Protein AF-A1SG56-F1 (afdb_monomer_lite)

Structure (mmCIF, N/CA/C/O backbone):
data_AF-A1SG56-F1
#
_entry.id   AF-A1SG56-F1
#
loop_
_atom_site.group_PDB
_atom_site.id
_atom_site.type_symbol
_atom_site.label_atom_id
_atom_site.label_alt_id
_atom_site.label_comp_id
_atom_site.label_asym_id
_atom_site.label_entity_id
_atom_site.label_seq_id
_atom_site.pdbx_PDB_ins_code
_atom_site.Cartn_x
_atom_site.Cartn_y
_atom_site.Cartn_z
_atom_site.occupancy
_atom_site.B_iso_or_equiv
_atom_site.auth_seq_id
_atom_site.auth_comp_id
_atom_site.auth_asym_id
_atom_site.auth_atom_id
_atom_site.pdbx_PDB_model_num
ATOM 1 N N . MET A 1 1 ? 58.083 -22.371 -39.983 1.00 47.72 1 MET A N 1
ATOM 2 C CA . MET A 1 1 ? 57.438 -21.982 -38.708 1.00 47.72 1 MET A CA 1
ATOM 3 C C . MET A 1 1 ? 56.747 -20.624 -38.869 1.00 47.72 1 MET A C 1
ATOM 5 O O . MET A 1 1 ? 57.320 -19.605 -38.528 1.00 47.72 1 MET A O 1
ATOM 9 N N . LYS A 1 2 ? 55.559 -20.580 -39.485 1.00 48.84 2 LYS A N 1
ATOM 10 C CA . LYS A 1 2 ? 54.758 -19.351 -39.673 1.00 48.84 2 LYS A CA 1
ATOM 11 C C . LYS A 1 2 ? 53.272 -19.729 -39.687 1.00 48.84 2 LYS A C 1
ATOM 13 O O . LYS A 1 2 ? 52.636 -19.709 -40.729 1.00 48.84 2 LYS A O 1
ATOM 18 N N . ARG A 1 3 ? 52.756 -20.219 -38.557 1.00 49.25 3 ARG A N 1
ATOM 19 C CA . ARG A 1 3 ? 51.323 -20.542 -38.376 1.00 49.25 3 ARG A CA 1
ATOM 20 C C . ARG A 1 3 ? 50.782 -20.172 -36.987 1.00 49.25 3 ARG A C 1
ATOM 22 O O . ARG A 1 3 ? 49.673 -20.553 -36.656 1.00 49.25 3 ARG A O 1
ATOM 29 N N . ALA A 1 4 ? 51.547 -19.424 -36.187 1.00 48.75 4 ALA A N 1
ATOM 30 C CA . ALA A 1 4 ? 51.150 -19.047 -34.827 1.00 48.75 4 ALA A CA 1
ATOM 31 C C . ALA A 1 4 ? 50.653 -17.593 -34.701 1.00 48.75 4 ALA A C 1
ATOM 33 O O . ALA A 1 4 ? 50.044 -17.246 -33.700 1.00 48.75 4 ALA A O 1
ATOM 34 N N . ALA A 1 5 ? 50.882 -16.738 -35.706 1.00 49.75 5 ALA A N 1
ATOM 35 C CA . ALA A 1 5 ? 50.644 -15.297 -35.567 1.00 49.75 5 ALA A CA 1
ATOM 36 C C . ALA A 1 5 ? 49.227 -14.829 -35.955 1.00 49.75 5 ALA A C 1
ATOM 38 O O . ALA A 1 5 ? 48.868 -13.696 -35.661 1.00 49.75 5 ALA A O 1
ATOM 39 N N . VAL A 1 6 ? 48.416 -15.667 -36.612 1.00 47.19 6 VAL A N 1
ATOM 40 C CA . VAL A 1 6 ? 47.097 -15.241 -37.131 1.00 47.19 6 VAL A CA 1
ATOM 41 C C . VAL A 1 6 ? 45.962 -15.490 -36.129 1.00 47.19 6 VAL A C 1
ATOM 43 O O . VAL A 1 6 ? 44.932 -14.830 -36.196 1.00 47.19 6 VAL A O 1
ATOM 46 N N . LEU A 1 7 ? 46.154 -16.373 -35.142 1.00 46.47 7 LEU A N 1
ATOM 47 C CA . LEU A 1 7 ? 45.095 -16.709 -34.181 1.00 46.47 7 LEU A CA 1
ATOM 48 C C . LEU A 1 7 ? 44.885 -15.664 -33.071 1.00 46.47 7 LEU A C 1
ATOM 50 O O . LEU A 1 7 ? 43.884 -15.731 -32.367 1.00 46.47 7 LEU A O 1
ATOM 54 N N . LEU A 1 8 ? 45.793 -14.695 -32.915 1.00 47.28 8 LEU A N 1
ATOM 55 C CA . LEU A 1 8 ? 45.749 -13.735 -31.804 1.00 47.28 8 LEU A CA 1
ATOM 56 C C . LEU A 1 8 ? 44.923 -12.470 -32.101 1.00 47.28 8 LEU A C 1
ATOM 58 O O . LEU A 1 8 ? 44.596 -11.730 -31.181 1.00 47.28 8 LEU A O 1
ATOM 62 N N . ILE A 1 9 ? 44.556 -12.228 -33.364 1.00 47.94 9 ILE A N 1
ATOM 63 C CA . ILE A 1 9 ? 43.843 -11.003 -33.775 1.00 47.94 9 ILE A CA 1
ATOM 64 C C . ILE A 1 9 ? 42.313 -11.165 -33.694 1.00 47.94 9 ILE A C 1
ATOM 66 O O . ILE A 1 9 ? 41.598 -10.183 -33.524 1.00 47.94 9 ILE A O 1
ATOM 70 N N . LEU A 1 10 ? 41.793 -12.395 -33.717 1.00 46.44 10 LEU A N 1
ATOM 71 C CA . LEU A 1 10 ? 40.350 -12.656 -33.606 1.00 46.44 10 LEU A CA 1
ATOM 72 C C . LEU A 1 10 ? 39.816 -12.642 -32.163 1.00 46.44 10 LEU A C 1
ATOM 74 O O . LEU A 1 10 ? 38.606 -12.568 -31.974 1.00 46.44 10 LEU A O 1
ATOM 78 N N . LEU A 1 11 ? 40.688 -12.663 -31.148 1.00 47.59 11 LEU A N 1
ATOM 79 C CA . LEU A 1 11 ? 40.264 -12.680 -29.742 1.00 47.59 11 LEU A CA 1
ATOM 80 C C . LEU A 1 11 ? 39.986 -11.277 -29.165 1.00 47.59 11 LEU A C 1
ATOM 82 O O . LEU A 1 11 ? 39.359 -11.163 -28.119 1.00 47.59 11 LEU A O 1
ATOM 86 N N . PHE A 1 12 ? 40.412 -10.204 -29.841 1.00 46.31 12 PHE A N 1
ATOM 87 C CA . PHE A 1 12 ? 40.263 -8.831 -29.333 1.00 46.31 12 PHE A CA 1
ATOM 88 C C . PHE A 1 12 ? 38.970 -8.118 -29.764 1.00 46.31 12 PHE A C 1
ATOM 90 O O . PHE A 1 12 ? 38.675 -7.041 -29.258 1.00 46.31 12 PHE A O 1
ATOM 97 N N . LEU A 1 13 ? 38.170 -8.712 -30.657 1.00 47.47 13 LEU A N 1
ATOM 98 C CA . LEU A 1 13 ? 36.907 -8.126 -31.140 1.00 47.47 13 LEU A CA 1
ATOM 99 C C . LEU A 1 13 ? 35.656 -8.614 -30.386 1.00 47.47 13 LEU A C 1
ATOM 101 O O . LEU A 1 13 ? 34.547 -8.225 -30.731 1.00 47.47 13 LEU A O 1
ATOM 105 N N . LEU A 1 14 ? 35.820 -9.431 -29.341 1.00 49.53 14 LEU A N 1
ATOM 106 C CA . LEU A 1 14 ? 34.716 -10.012 -28.563 1.00 49.53 14 LEU A CA 1
ATOM 107 C C . LEU A 1 14 ? 34.410 -9.282 -27.240 1.00 49.53 14 LEU A C 1
ATOM 109 O O . LEU A 1 14 ? 33.584 -9.759 -26.473 1.00 49.53 14 LEU A O 1
ATOM 113 N N . VAL A 1 15 ? 35.028 -8.124 -26.970 1.00 51.78 15 VAL A N 1
ATOM 114 C CA . VAL A 1 15 ? 34.868 -7.389 -25.689 1.00 51.78 15 VAL A CA 1
ATOM 115 C C . VAL A 1 15 ? 34.128 -6.046 -25.850 1.00 51.78 15 VAL A C 1
ATOM 117 O O . VAL A 1 15 ? 34.172 -5.195 -24.974 1.00 51.78 15 VAL A O 1
ATOM 120 N N . ALA A 1 16 ? 33.412 -5.834 -26.957 1.00 53.22 16 ALA A N 1
ATOM 121 C CA . ALA A 1 16 ? 32.591 -4.630 -27.172 1.00 53.22 16 ALA A CA 1
ATOM 122 C C . ALA A 1 16 ? 31.091 -4.951 -27.289 1.00 53.22 16 ALA A C 1
ATOM 124 O O . ALA A 1 16 ? 30.360 -4.303 -28.032 1.00 53.22 16 ALA A O 1
ATOM 125 N N . GLY A 1 17 ? 30.636 -5.989 -26.589 1.00 46.69 17 GLY A N 1
ATOM 126 C CA . GLY A 1 17 ? 29.247 -6.429 -26.602 1.00 46.69 17 GLY A CA 1
ATOM 127 C C . GLY A 1 17 ? 28.806 -6.788 -25.199 1.00 46.69 17 GLY A C 1
ATOM 128 O O .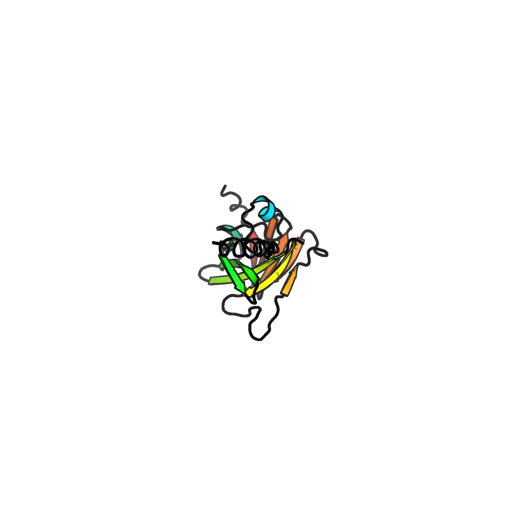 GLY A 1 17 ? 28.982 -7.928 -24.791 1.00 46.69 17 GLY A O 1
ATOM 129 N N . CYS A 1 18 ? 28.320 -5.773 -24.490 1.00 45.97 18 CYS A N 1
ATOM 130 C CA . CYS A 1 18 ? 27.376 -5.768 -23.369 1.00 45.97 18 CYS A CA 1
ATOM 131 C C . CYS A 1 18 ? 27.715 -4.533 -22.524 1.00 45.97 18 CYS A C 1
ATOM 133 O O . CYS A 1 18 ? 28.187 -4.643 -21.395 1.00 45.97 18 CYS A O 1
ATOM 135 N 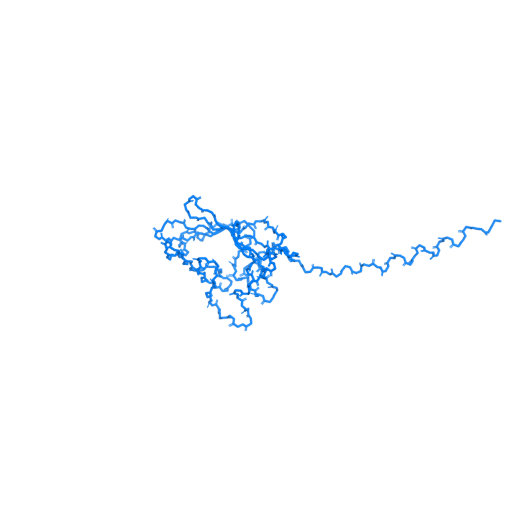N . SER A 1 19 ? 27.472 -3.333 -23.065 1.00 35.66 19 SER A N 1
ATOM 136 C CA . SER A 1 19 ? 26.918 -2.313 -22.178 1.00 35.66 19 SER A CA 1
ATOM 137 C C . SER A 1 19 ? 25.575 -2.893 -21.783 1.00 35.66 19 SER A C 1
ATOM 139 O O . SER A 1 19 ? 24.633 -2.838 -22.566 1.00 35.66 19 SER A O 1
ATOM 141 N N . SER A 1 20 ? 25.537 -3.598 -20.656 1.00 42.03 20 SER A N 1
ATOM 142 C CA . SER A 1 20 ? 24.279 -3.886 -20.003 1.00 42.03 20 SER A CA 1
ATOM 143 C C . SER A 1 20 ? 23.636 -2.526 -19.817 1.00 42.03 20 SER A C 1
ATOM 145 O O . SER A 1 20 ? 24.156 -1.701 -19.062 1.00 42.03 20 SER A O 1
ATOM 147 N N . ASP A 1 21 ? 22.572 -2.266 -20.572 1.00 37.81 21 ASP A N 1
ATOM 148 C CA . ASP A 1 21 ? 21.586 -1.283 -20.170 1.00 37.81 21 ASP A CA 1
ATOM 149 C C . ASP A 1 21 ? 21.377 -1.521 -18.681 1.00 37.81 21 ASP A C 1
ATOM 151 O O . ASP A 1 21 ? 21.107 -2.656 -18.265 1.00 37.81 21 ASP A O 1
ATOM 155 N N . ALA A 1 22 ? 21.656 -0.495 -17.877 1.00 39.75 22 ALA A N 1
ATOM 156 C CA . ALA A 1 22 ? 21.333 -0.517 -16.470 1.00 39.75 22 ALA A CA 1
ATOM 157 C C . ALA A 1 22 ? 19.836 -0.798 -16.424 1.00 39.75 22 ALA A C 1
ATOM 159 O O . ALA A 1 22 ? 19.020 0.081 -16.685 1.00 39.75 22 ALA A O 1
ATOM 160 N N . THR A 1 23 ? 19.488 -2.067 -16.226 1.00 39.78 23 THR A N 1
ATOM 161 C CA . THR A 1 23 ? 18.128 -2.471 -15.943 1.00 39.78 23 THR A CA 1
ATOM 162 C C . THR A 1 23 ? 17.807 -1.675 -14.700 1.00 39.78 23 THR A C 1
ATOM 164 O O . THR A 1 23 ? 18.470 -1.871 -13.678 1.00 39.78 23 THR A O 1
ATOM 167 N N . SER A 1 24 ? 16.911 -0.693 -14.841 1.00 43.06 24 SER A N 1
ATOM 168 C CA . SER A 1 24 ? 16.390 0.069 -13.718 1.00 43.06 24 SER A CA 1
ATOM 169 C C . SER A 1 24 ? 16.137 -0.919 -12.594 1.00 43.06 24 SER A C 1
ATOM 171 O O . SER A 1 24 ? 15.542 -1.980 -12.807 1.00 43.06 24 SER A O 1
ATOM 173 N N . SER A 1 25 ? 16.734 -0.626 -11.445 1.00 44.03 25 SER A N 1
ATOM 174 C CA . SER A 1 25 ? 16.651 -1.446 -10.249 1.00 44.03 25 SER A CA 1
ATOM 175 C C . SER A 1 25 ? 15.195 -1.464 -9.787 1.00 44.03 25 SER A C 1
ATOM 177 O O . SER A 1 25 ? 14.821 -0.718 -8.896 1.00 44.03 25 SER A O 1
ATOM 179 N N . ASN A 1 26 ? 14.375 -2.326 -10.385 1.00 47.94 26 ASN A N 1
ATOM 180 C CA . ASN A 1 26 ? 12.989 -2.579 -9.984 1.00 47.94 26 ASN A CA 1
ATOM 181 C C . ASN A 1 26 ? 12.926 -3.483 -8.731 1.00 47.94 26 ASN A C 1
ATOM 183 O O . ASN A 1 26 ? 11.902 -4.095 -8.448 1.00 47.94 26 ASN A O 1
ATOM 187 N N . GLY A 1 27 ? 14.051 -3.643 -8.023 1.00 47.75 27 GLY A N 1
ATOM 188 C CA . GLY A 1 27 ? 14.103 -4.271 -6.706 1.00 47.75 27 GLY A CA 1
ATOM 189 C C . GLY A 1 27 ? 13.624 -3.301 -5.622 1.00 47.75 27 GLY A C 1
ATOM 190 O O . GLY A 1 27 ? 13.513 -2.103 -5.884 1.00 47.75 27 GLY A O 1
ATOM 191 N N . PRO A 1 28 ? 13.360 -3.784 -4.397 1.00 49.25 28 PRO A N 1
ATOM 192 C CA . PRO A 1 28 ? 12.957 -2.900 -3.321 1.00 49.25 28 PRO A CA 1
ATOM 193 C C . PRO A 1 28 ? 14.114 -1.942 -3.028 1.00 49.25 28 PRO A C 1
ATOM 195 O O . PRO A 1 28 ? 15.256 -2.362 -2.829 1.00 49.25 28 PRO A O 1
ATOM 198 N N . THR A 1 29 ? 13.826 -0.645 -3.026 1.00 52.84 29 THR A N 1
ATOM 199 C CA . THR A 1 29 ? 14.785 0.374 -2.608 1.00 52.84 29 THR A CA 1
ATOM 200 C C . THR A 1 29 ? 15.194 0.103 -1.161 1.00 52.84 29 THR A C 1
ATOM 202 O O . THR A 1 29 ? 14.398 0.244 -0.237 1.00 52.84 29 THR A O 1
ATOM 205 N N . SER A 1 30 ? 16.456 -0.275 -0.957 1.00 47.94 30 SER A N 1
ATOM 206 C CA . SER A 1 30 ? 17.064 -0.421 0.370 1.00 47.94 30 SER A CA 1
ATOM 207 C C . SER A 1 30 ? 17.629 0.900 0.914 1.00 47.94 30 SER A C 1
ATOM 209 O O . SER A 1 30 ? 18.244 0.923 1.978 1.00 47.94 30 SER A O 1
ATOM 211 N N . ASP A 1 31 ? 17.490 2.003 0.170 1.00 56.06 31 ASP A N 1
ATOM 212 C CA . ASP A 1 31 ? 17.886 3.336 0.622 1.00 56.06 31 ASP A CA 1
ATOM 213 C C . ASP A 1 31 ? 16.762 3.949 1.465 1.00 56.06 31 ASP A C 1
ATOM 215 O O . ASP A 1 31 ? 15.723 4.365 0.950 1.00 56.06 31 ASP A O 1
ATOM 219 N N . ALA A 1 32 ? 16.991 4.037 2.775 1.00 55.19 32 ALA A N 1
ATOM 220 C CA . ALA A 1 32 ? 16.053 4.618 3.732 1.00 55.19 32 ALA A CA 1
ATOM 221 C C . ALA A 1 32 ? 15.664 6.076 3.407 1.00 55.19 32 ALA A C 1
ATOM 223 O O . ALA A 1 32 ? 14.590 6.526 3.805 1.00 55.19 32 ALA A O 1
ATOM 224 N N . THR A 1 33 ? 16.510 6.825 2.692 1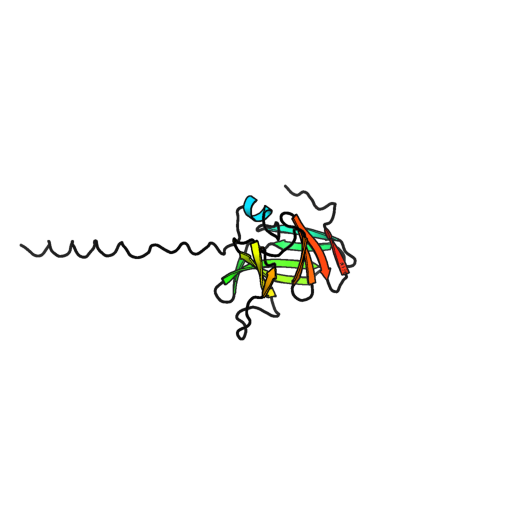.00 54.72 33 THR A N 1
ATOM 225 C CA . THR A 1 33 ? 16.189 8.190 2.243 1.00 54.72 33 THR A CA 1
ATOM 226 C C . THR A 1 33 ? 15.148 8.156 1.133 1.00 54.72 33 THR A C 1
ATOM 228 O O . THR A 1 33 ? 14.131 8.835 1.221 1.00 54.72 33 THR A O 1
ATOM 231 N N . GLN A 1 34 ? 15.350 7.300 0.133 1.00 61.69 34 GLN A N 1
ATOM 232 C CA . GLN A 1 34 ? 14.415 7.137 -0.978 1.00 61.69 34 GLN A CA 1
ATOM 233 C C . GLN A 1 34 ? 13.103 6.475 -0.519 1.00 61.69 34 GLN A C 1
ATOM 235 O O . GLN A 1 34 ? 12.031 6.870 -0.971 1.00 61.69 34 GLN A O 1
ATOM 240 N N . ALA A 1 35 ? 13.155 5.561 0.457 1.00 64.38 35 ALA A N 1
ATOM 241 C CA . ALA A 1 35 ? 11.957 5.031 1.103 1.00 64.38 35 ALA A CA 1
ATOM 242 C C . ALA A 1 35 ? 11.144 6.145 1.775 1.00 64.38 35 ALA A C 1
ATOM 244 O O . ALA A 1 35 ? 9.932 6.182 1.609 1.00 64.38 35 ALA A O 1
ATOM 245 N N . ARG A 1 36 ? 11.778 7.095 2.475 1.00 67.00 36 ARG A N 1
ATOM 246 C CA . ARG A 1 36 ? 11.087 8.213 3.146 1.00 67.00 36 ARG A CA 1
ATOM 247 C C . ARG A 1 36 ? 10.493 9.256 2.208 1.00 67.00 36 ARG A C 1
ATOM 249 O O . ARG A 1 36 ? 9.574 9.944 2.630 1.00 67.00 36 ARG A O 1
ATOM 256 N N . ASP A 1 37 ? 10.969 9.352 0.973 1.00 76.31 37 ASP A N 1
ATOM 257 C CA . ASP A 1 37 ? 10.401 10.253 -0.037 1.00 76.31 37 ASP A CA 1
ATOM 258 C C . ASP A 1 37 ? 9.300 9.586 -0.888 1.00 76.31 37 ASP A C 1
ATOM 260 O O . ASP A 1 37 ? 8.621 10.267 -1.668 1.00 76.31 37 ASP A O 1
ATOM 264 N N . SER A 1 38 ? 9.088 8.276 -0.702 1.00 85.50 38 SER A N 1
ATOM 265 C CA . SER A 1 38 ? 8.055 7.489 -1.382 1.00 85.50 38 SER A CA 1
ATOM 266 C C . SER A 1 38 ? 6.642 7.768 -0.856 1.00 85.50 38 SER A C 1
ATOM 268 O O . SER A 1 38 ? 6.434 8.316 0.238 1.00 85.50 38 SER A O 1
ATOM 270 N N . TRP A 1 39 ? 5.630 7.363 -1.621 1.00 90.31 39 TRP A N 1
ATOM 271 C CA . TRP A 1 39 ? 4.231 7.452 -1.195 1.00 90.31 39 TRP A CA 1
ATOM 272 C C . TRP A 1 39 ? 3.871 6.500 -0.068 1.00 90.31 39 TRP A C 1
ATOM 274 O O . TRP A 1 39 ? 2.994 6.823 0.735 1.00 90.31 39 TRP A O 1
ATOM 284 N N . LEU A 1 40 ? 4.531 5.345 -0.000 1.00 89.31 40 LEU A N 1
ATOM 285 C CA . LEU A 1 40 ? 4.351 4.397 1.095 1.00 89.31 40 LEU A CA 1
ATOM 286 C C . LEU A 1 40 ? 5.143 4.808 2.337 1.00 89.31 40 LEU A C 1
ATOM 288 O O . LEU A 1 40 ? 4.734 4.474 3.447 1.00 89.31 40 LEU A O 1
ATOM 292 N N . ALA A 1 41 ? 6.222 5.576 2.164 1.00 90.94 41 ALA A N 1
ATOM 293 C CA . ALA A 1 41 ? 7.152 5.962 3.221 1.00 90.94 41 ALA A CA 1
ATOM 294 C C . ALA A 1 41 ? 7.604 4.758 4.071 1.00 90.94 41 ALA A C 1
ATOM 296 O O . ALA A 1 41 ? 7.693 4.849 5.298 1.00 90.94 41 ALA A O 1
ATOM 297 N N . MET A 1 42 ? 7.793 3.610 3.417 1.00 88.44 42 MET A N 1
ATOM 298 C CA . MET A 1 42 ? 8.145 2.328 4.022 1.00 88.44 42 MET A CA 1
ATOM 299 C C . MET A 1 42 ? 9.220 1.650 3.177 1.00 88.44 42 MET A C 1
ATOM 301 O O . MET A 1 42 ? 9.148 1.684 1.948 1.00 88.44 42 MET A O 1
ATOM 305 N N . GLY A 1 43 ? 10.194 1.042 3.838 1.00 85.50 43 GLY A N 1
ATOM 306 C CA . GLY A 1 43 ? 11.167 0.131 3.254 1.00 85.50 43 GLY A CA 1
ATOM 307 C C . GLY A 1 43 ? 10.955 -1.309 3.727 1.00 85.50 43 GLY A C 1
ATOM 308 O O . GLY A 1 43 ? 10.054 -1.579 4.522 1.00 85.50 43 GLY A O 1
ATOM 309 N N . PRO A 1 44 ? 11.782 -2.246 3.242 1.00 82.75 44 PRO A N 1
ATOM 310 C CA . PRO A 1 44 ? 11.779 -3.632 3.697 1.00 82.75 44 PRO A CA 1
ATOM 311 C C . PRO A 1 44 ? 11.779 -3.781 5.223 1.00 82.75 44 PRO A C 1
ATOM 313 O O . PRO A 1 44 ? 12.510 -3.077 5.911 1.00 82.75 44 PRO A O 1
ATOM 316 N N . GLU A 1 45 ? 10.965 -4.713 5.726 1.00 83.44 45 GLU A N 1
ATOM 317 C CA . GLU A 1 45 ? 10.766 -5.024 7.152 1.00 83.44 45 GLU A CA 1
ATOM 318 C C . GLU A 1 45 ? 10.024 -3.958 7.979 1.00 83.44 45 GLU A C 1
ATOM 320 O O . GLU A 1 45 ? 9.687 -4.224 9.136 1.00 83.44 45 GLU A O 1
ATOM 325 N N . ASP A 1 46 ? 9.675 -2.801 7.402 1.00 89.56 46 ASP A N 1
ATOM 326 C CA . ASP A 1 46 ? 8.870 -1.802 8.103 1.00 89.56 46 ASP A CA 1
ATOM 327 C C . ASP A 1 46 ? 7.475 -2.343 8.435 1.00 89.56 46 ASP A C 1
ATOM 329 O O . ASP A 1 46 ? 6.775 -2.935 7.602 1.00 89.56 46 ASP A O 1
ATOM 333 N N . VAL A 1 47 ? 7.035 -2.056 9.661 1.00 93.19 47 VAL A N 1
ATOM 334 C CA . VAL A 1 47 ? 5.687 -2.351 10.147 1.00 93.19 47 VAL A CA 1
ATOM 335 C C . VAL A 1 47 ? 5.029 -1.062 10.617 1.00 93.19 47 VAL A C 1
ATOM 337 O O . VAL A 1 47 ? 5.632 -0.259 11.326 1.00 93.19 47 VAL A O 1
ATOM 340 N N . ARG A 1 48 ? 3.766 -0.867 10.244 1.00 94.38 48 ARG A N 1
ATOM 341 C CA . ARG A 1 48 ? 2.929 0.236 10.720 1.00 94.38 48 ARG A CA 1
ATOM 342 C C . ARG A 1 48 ? 1.635 -0.293 11.303 1.00 94.38 48 ARG A C 1
ATOM 344 O O . ARG A 1 48 ? 0.938 -1.060 10.644 1.00 94.38 48 ARG A O 1
ATOM 351 N N . ALA A 1 49 ? 1.314 0.155 12.508 1.00 96.31 49 ALA A N 1
ATOM 352 C CA . ALA A 1 49 ? 0.070 -0.173 13.182 1.00 96.31 49 ALA A CA 1
ATOM 353 C C . ALA A 1 49 ? -0.981 0.921 12.970 1.00 96.31 49 ALA A C 1
ATOM 355 O O . ALA A 1 49 ? -0.677 2.119 12.984 1.00 96.31 49 ALA A O 1
ATOM 356 N N . PHE A 1 50 ? -2.222 0.488 12.780 1.00 96.94 50 PHE A N 1
ATOM 357 C CA . PHE A 1 50 ? -3.398 1.338 12.712 1.00 96.94 50 PHE A CA 1
ATOM 358 C C . PHE A 1 50 ? -4.467 0.785 13.649 1.00 96.94 50 PHE A C 1
ATOM 360 O O . PHE A 1 50 ? -4.746 -0.412 13.629 1.00 96.94 50 PHE A O 1
ATOM 367 N N . ASP A 1 51 ? -5.118 1.658 14.404 1.00 97.06 51 ASP A N 1
ATOM 368 C CA . ASP A 1 51 ? -6.216 1.293 15.289 1.00 97.06 51 ASP A CA 1
ATOM 369 C C . ASP A 1 51 ? -7.564 1.562 14.631 1.00 97.06 51 ASP A C 1
ATOM 371 O O . ASP A 1 51 ? -7.783 2.600 13.998 1.00 97.06 51 ASP A O 1
ATOM 375 N N . GLY A 1 52 ? -8.492 0.627 14.815 1.00 96.44 52 GLY A N 1
ATOM 376 C CA . GLY A 1 52 ? -9.847 0.728 14.297 1.00 96.44 52 GLY A CA 1
ATOM 377 C C . GLY A 1 52 ? -10.839 -0.181 15.028 1.00 96.44 52 GLY A C 1
ATOM 378 O O . GLY A 1 52 ? -10.495 -0.868 15.992 1.00 96.44 52 GLY A O 1
ATOM 379 N N . PRO A 1 53 ? -12.107 -0.203 14.584 1.00 96.25 53 PRO A N 1
ATOM 380 C CA . PRO A 1 53 ? -13.183 -0.946 15.247 1.00 96.25 53 PRO A CA 1
ATOM 381 C C . PRO A 1 53 ? -12.976 -2.470 15.281 1.00 96.25 53 PRO A C 1
ATOM 383 O O . PRO A 1 53 ? -13.516 -3.128 16.168 1.00 96.25 53 PRO A O 1
ATOM 386 N N . GLY A 1 54 ? -12.198 -3.033 14.350 1.00 93.12 54 GLY A N 1
ATOM 387 C CA . GLY A 1 54 ? -11.835 -4.455 14.329 1.00 93.12 54 GLY A CA 1
ATOM 388 C C . GLY A 1 54 ? -10.569 -4.810 15.121 1.00 93.12 54 GLY A C 1
ATOM 389 O O . GLY A 1 54 ? -10.120 -5.949 15.040 1.00 93.12 54 GLY A O 1
ATOM 390 N N . GLY A 1 55 ? -9.988 -3.861 15.863 1.00 95.00 55 GLY A N 1
ATOM 391 C CA . GLY A 1 55 ? -8.700 -4.012 16.545 1.00 95.00 55 GLY A CA 1
ATOM 392 C C . GLY A 1 55 ? -7.538 -3.418 15.749 1.00 95.00 55 GLY A C 1
ATOM 393 O O . GLY A 1 55 ? -7.743 -2.550 14.903 1.00 95.00 55 GLY A O 1
ATOM 394 N N . GLU A 1 56 ? -6.323 -3.881 16.035 1.00 96.06 56 GLU A N 1
ATOM 395 C CA . GLU A 1 56 ? -5.107 -3.438 15.348 1.00 96.06 56 GLU A CA 1
ATOM 396 C C . GLU A 1 56 ? -5.043 -4.014 13.923 1.00 96.06 56 GLU A C 1
ATOM 398 O O . GLU A 1 56 ? -5.149 -5.227 13.709 1.00 96.06 56 GLU A O 1
ATOM 403 N N . LEU A 1 57 ? -4.839 -3.132 12.947 1.00 97.44 57 LEU A N 1
ATOM 404 C CA . LEU A 1 57 ? -4.464 -3.454 11.576 1.00 97.44 57 LEU A CA 1
ATOM 405 C C . LEU A 1 57 ? -2.968 -3.182 11.411 1.00 97.44 57 LEU A C 1
ATOM 407 O O . LEU A 1 57 ? -2.526 -2.038 11.510 1.00 97.44 57 LEU A O 1
ATOM 411 N N . LEU A 1 58 ? -2.194 -4.216 11.099 1.00 97.12 58 LEU A N 1
ATOM 412 C CA . LEU A 1 58 ? -0.778 -4.073 10.772 1.00 97.12 58 LEU A CA 1
ATOM 413 C C . LEU A 1 58 ? -0.578 -4.013 9.263 1.00 97.12 58 LEU A C 1
ATOM 415 O O . LEU A 1 58 ? -1.118 -4.826 8.510 1.00 97.12 58 LEU A O 1
ATOM 419 N N . LEU A 1 59 ? 0.263 -3.080 8.844 1.00 96.44 59 LEU A N 1
ATOM 420 C CA . LEU A 1 59 ? 0.791 -2.968 7.501 1.00 96.44 59 LEU A CA 1
ATOM 421 C C . LEU A 1 59 ? 2.275 -3.310 7.506 1.00 96.44 59 LEU A C 1
ATOM 423 O O . LEU A 1 59 ? 3.048 -2.654 8.192 1.00 96.44 59 LEU A O 1
ATOM 427 N N . ILE A 1 60 ? 2.665 -4.321 6.739 1.00 94.75 60 ILE A N 1
ATOM 428 C CA . ILE A 1 60 ? 4.014 -4.888 6.742 1.00 94.75 60 ILE A CA 1
ATOM 429 C C . ILE A 1 60 ? 4.579 -4.805 5.328 1.00 94.75 60 ILE A C 1
ATOM 431 O O . ILE A 1 60 ? 4.008 -5.388 4.400 1.00 94.75 60 ILE A O 1
ATOM 435 N N . PHE A 1 61 ? 5.704 -4.119 5.157 1.00 92.62 61 PHE A N 1
ATOM 436 C CA . PHE A 1 61 ? 6.443 -4.116 3.899 1.00 92.62 61 PHE A CA 1
ATOM 437 C C . PHE A 1 61 ? 7.401 -5.309 3.890 1.00 92.62 61 PHE A C 1
ATOM 439 O O . PHE A 1 61 ? 8.307 -5.420 4.714 1.00 92.62 61 PHE A O 1
ATOM 446 N N . VAL A 1 62 ? 7.180 -6.245 2.973 1.00 90.19 62 VAL A N 1
ATOM 447 C CA . VAL A 1 62 ? 7.949 -7.492 2.924 1.00 90.19 62 VAL A CA 1
ATOM 448 C C . VAL A 1 62 ? 9.264 -7.253 2.183 1.00 90.19 62 VAL A C 1
ATOM 450 O O . VAL A 1 62 ? 9.255 -6.681 1.093 1.00 90.19 62 VAL A O 1
ATOM 453 N N . ASP A 1 63 ? 10.377 -7.741 2.738 1.00 86.12 63 ASP A N 1
ATOM 454 C CA . ASP A 1 63 ? 11.689 -7.771 2.070 1.00 86.12 63 ASP A CA 1
ATOM 455 C C . ASP A 1 63 ? 11.759 -8.869 0.992 1.00 86.12 63 ASP A C 1
ATOM 457 O O . ASP A 1 63 ? 12.572 -9.790 1.025 1.00 86.12 63 ASP A O 1
ATOM 461 N N . GLU A 1 64 ? 10.812 -8.842 0.058 1.00 84.56 64 GLU A N 1
ATOM 462 C CA . GLU A 1 64 ? 10.759 -9.767 -1.064 1.00 84.56 64 GLU A CA 1
ATOM 463 C C . GLU A 1 64 ? 10.116 -9.081 -2.268 1.00 84.56 64 GLU A C 1
ATOM 465 O O . GLU A 1 64 ? 9.146 -8.325 -2.148 1.00 84.56 64 GLU A O 1
ATOM 470 N N . THR A 1 65 ? 10.644 -9.387 -3.450 1.00 87.38 65 THR A N 1
ATOM 471 C CA . THR A 1 65 ? 10.018 -9.019 -4.719 1.00 87.38 65 THR A CA 1
ATOM 472 C C . THR A 1 65 ? 9.531 -10.246 -5.458 1.00 87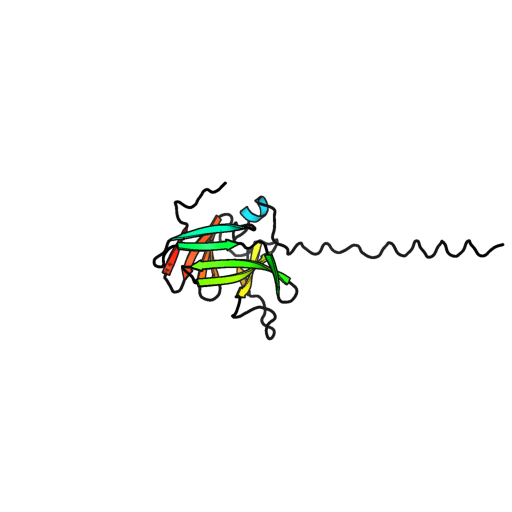.38 65 THR A C 1
ATOM 474 O O . THR A 1 65 ? 10.084 -11.339 -5.354 1.00 87.38 65 THR A O 1
ATOM 477 N N . TYR A 1 66 ? 8.471 -10.044 -6.227 1.00 89.25 66 TYR A N 1
ATOM 478 C CA . TYR A 1 66 ? 7.789 -11.088 -6.967 1.00 89.25 66 TYR A CA 1
ATOM 479 C C . TYR A 1 66 ? 7.797 -10.730 -8.446 1.00 89.25 66 TYR A C 1
ATOM 481 O O . TYR A 1 66 ? 7.343 -9.649 -8.809 1.00 89.25 66 TYR A O 1
ATOM 489 N N . ASP A 1 67 ? 8.272 -11.643 -9.294 1.00 90.75 67 ASP A N 1
ATOM 490 C CA . ASP A 1 67 ? 8.111 -11.519 -10.744 1.00 90.75 67 ASP A CA 1
ATOM 491 C C . ASP A 1 67 ? 6.629 -11.704 -11.107 1.00 90.75 67 ASP A C 1
ATOM 493 O O . ASP A 1 67 ? 6.046 -12.785 -10.942 1.00 90.75 67 ASP A O 1
ATOM 497 N N . ILE A 1 68 ? 6.000 -10.616 -11.545 1.00 88.81 68 ILE A N 1
ATOM 498 C CA . ILE A 1 68 ? 4.612 -10.554 -11.983 1.00 88.81 68 ILE A CA 1
ATOM 499 C C . ILE A 1 68 ? 4.592 -9.885 -13.351 1.00 88.81 68 ILE A C 1
ATOM 501 O O . ILE A 1 68 ? 4.837 -8.688 -13.473 1.00 88.81 68 ILE A O 1
ATOM 505 N N . ASP A 1 69 ? 4.248 -10.670 -14.372 1.00 88.38 69 ASP A N 1
ATOM 506 C CA . ASP A 1 69 ? 4.161 -10.201 -15.760 1.00 88.38 69 ASP A CA 1
ATOM 507 C C . ASP A 1 69 ? 5.486 -9.608 -16.287 1.00 88.38 69 ASP A C 1
ATOM 509 O O . ASP A 1 69 ? 5.490 -8.664 -17.072 1.00 88.38 69 ASP A O 1
ATOM 513 N N . GLY A 1 70 ? 6.627 -10.157 -15.844 1.00 87.38 70 GLY A N 1
ATOM 514 C CA . GLY A 1 70 ? 7.962 -9.699 -16.241 1.00 87.38 70 GLY A CA 1
ATOM 515 C C . GLY A 1 70 ? 8.483 -8.501 -15.443 1.00 87.38 70 GLY A C 1
ATOM 516 O O . GLY A 1 70 ? 9.565 -7.998 -15.749 1.00 87.38 70 GLY A O 1
ATOM 517 N N . THR A 1 71 ? 7.745 -8.056 -14.422 1.00 89.50 71 THR A N 1
ATOM 518 C CA . THR A 1 71 ? 8.132 -6.961 -13.528 1.00 89.50 71 THR A CA 1
ATOM 519 C C . THR A 1 71 ? 8.301 -7.472 -12.103 1.00 89.50 71 THR A C 1
ATOM 521 O O . THR A 1 71 ? 7.431 -8.160 -11.573 1.00 89.50 71 THR A O 1
ATOM 524 N N . TYR A 1 72 ? 9.396 -7.087 -11.449 1.00 90.44 72 TYR A N 1
ATOM 525 C CA . TYR A 1 72 ? 9.593 -7.332 -10.023 1.00 90.44 72 TYR A CA 1
ATOM 526 C C . TYR A 1 72 ? 8.771 -6.332 -9.204 1.00 90.44 72 TYR A C 1
ATOM 528 O O . TYR A 1 72 ? 9.049 -5.138 -9.218 1.00 90.44 72 TYR A O 1
ATOM 536 N N . ALA A 1 73 ? 7.742 -6.822 -8.516 1.00 91.88 73 ALA A N 1
ATOM 537 C CA . ALA A 1 73 ? 6.866 -6.025 -7.665 1.00 91.88 73 ALA A CA 1
ATOM 538 C C . ALA A 1 73 ? 7.137 -6.306 -6.181 1.00 91.88 73 ALA A C 1
ATOM 540 O O . ALA A 1 73 ? 7.268 -7.465 -5.775 1.00 91.88 73 ALA A O 1
ATOM 541 N N . SER A 1 74 ? 7.176 -5.252 -5.369 1.00 91.75 74 SER A N 1
ATOM 542 C CA . SER A 1 74 ? 7.249 -5.337 -3.907 1.00 91.75 74 SER A CA 1
ATOM 543 C C . SER A 1 74 ? 5.925 -5.828 -3.318 1.00 91.75 74 SER A C 1
ATOM 545 O O . SER A 1 74 ? 4.866 -5.698 -3.941 1.00 91.75 74 SER A O 1
ATOM 547 N N . ALA A 1 75 ? 5.975 -6.398 -2.112 1.00 93.06 75 ALA A N 1
ATOM 548 C CA . ALA A 1 75 ? 4.812 -6.960 -1.428 1.00 93.06 75 ALA A CA 1
ATOM 549 C C . ALA A 1 75 ? 4.458 -6.183 -0.152 1.00 93.06 75 ALA A C 1
ATOM 551 O O . ALA A 1 75 ? 5.296 -5.968 0.721 1.00 93.06 75 ALA A O 1
ATOM 552 N N . LEU A 1 76 ? 3.182 -5.816 -0.031 1.00 94.19 76 LEU A N 1
ATOM 553 C CA . LEU A 1 76 ? 2.612 -5.129 1.122 1.00 94.19 76 LEU A CA 1
ATOM 554 C C . LEU A 1 76 ? 1.579 -6.052 1.759 1.00 94.19 76 LEU A C 1
ATOM 556 O O . LEU A 1 76 ? 0.593 -6.415 1.114 1.00 94.19 76 LEU A O 1
ATOM 560 N N . THR A 1 77 ? 1.810 -6.471 3.000 1.00 96.06 77 THR A N 1
ATOM 561 C CA . THR A 1 77 ? 0.912 -7.382 3.715 1.00 96.06 77 THR A CA 1
ATOM 562 C C . THR A 1 77 ? 0.123 -6.645 4.784 1.00 96.06 77 THR A C 1
ATOM 564 O O . THR A 1 77 ? 0.688 -6.038 5.687 1.00 96.06 77 THR A O 1
ATOM 567 N N . TRP A 1 78 ? -1.195 -6.756 4.693 1.00 96.50 78 TRP A N 1
ATOM 568 C CA . TRP A 1 78 ? -2.164 -6.320 5.685 1.00 96.50 78 TRP A CA 1
ATOM 569 C C . TRP A 1 78 ? -2.489 -7.489 6.608 1.00 96.50 78 TRP A C 1
ATOM 571 O O . TRP A 1 78 ? -2.809 -8.577 6.118 1.00 96.50 78 TRP A O 1
ATOM 581 N N . LYS A 1 79 ? -2.453 -7.262 7.918 1.00 97.50 79 LYS A N 1
ATOM 582 C CA . LYS A 1 79 ? -2.891 -8.223 8.930 1.00 97.50 79 LYS A CA 1
ATOM 583 C C . LYS A 1 79 ? -3.945 -7.590 9.829 1.00 97.50 79 LYS A C 1
ATOM 585 O O . LYS A 1 79 ? -3.660 -6.584 10.469 1.00 97.50 79 LYS A O 1
ATOM 590 N N . LEU A 1 80 ? -5.113 -8.215 9.924 1.00 96.25 80 LEU A N 1
ATOM 591 C CA . LEU A 1 80 ? -6.173 -7.852 10.865 1.00 96.25 80 LEU A CA 1
ATOM 592 C C . LEU A 1 80 ? -6.618 -9.120 11.600 1.00 96.25 80 LEU A C 1
ATOM 594 O O . LEU A 1 80 ? -7.164 -10.032 10.985 1.00 96.25 80 LEU A O 1
ATOM 598 N N . GLY A 1 81 ? -6.348 -9.207 12.904 1.00 94.12 81 GLY A N 1
ATOM 599 C CA . GLY A 1 81 ? -6.551 -10.456 13.647 1.00 94.12 81 GLY A CA 1
ATOM 600 C C . GLY A 1 81 ? -5.724 -11.610 13.059 1.00 94.12 81 GLY A C 1
ATOM 601 O O . GLY A 1 81 ? -4.497 -11.513 12.980 1.00 94.12 81 GLY A O 1
ATOM 602 N N . ASP A 1 82 ? -6.401 -12.684 12.642 1.00 94.69 82 ASP A N 1
ATOM 603 C CA . ASP A 1 82 ? -5.793 -13.860 11.996 1.00 94.69 82 ASP A CA 1
ATOM 604 C C . ASP A 1 82 ? -5.803 -13.785 10.455 1.00 94.69 82 ASP A C 1
ATOM 606 O O . ASP A 1 82 ? -5.236 -14.656 9.789 1.00 94.69 82 ASP A O 1
ATOM 610 N N . ASP A 1 83 ? -6.421 -12.751 9.876 1.00 94.62 83 ASP A N 1
ATOM 611 C CA . ASP A 1 83 ? -6.545 -12.586 8.430 1.00 94.62 83 ASP A CA 1
ATOM 612 C C . ASP A 1 83 ? -5.342 -11.844 7.842 1.00 94.62 83 ASP A C 1
ATOM 614 O O . ASP A 1 83 ? -4.912 -10.803 8.343 1.00 94.62 83 ASP A O 1
ATOM 618 N N . TYR A 1 84 ? -4.829 -12.368 6.725 1.00 95.62 84 TYR A N 1
ATOM 619 C CA . TYR A 1 84 ? -3.688 -11.812 6.002 1.00 95.62 84 TYR A CA 1
ATOM 620 C C . TYR A 1 84 ? -4.023 -11.594 4.533 1.00 95.62 84 TYR A C 1
ATOM 622 O O . TYR A 1 84 ? -4.511 -12.493 3.846 1.00 95.62 84 TYR A O 1
ATOM 630 N N . THR A 1 85 ? -3.685 -10.416 4.021 1.00 96.06 85 THR A N 1
ATOM 631 C CA . THR A 1 85 ? -3.835 -10.076 2.606 1.00 96.06 85 THR A CA 1
ATOM 632 C C . THR A 1 85 ? -2.566 -9.422 2.089 1.00 96.06 85 THR A C 1
ATOM 634 O O . THR A 1 85 ? -2.086 -8.475 2.694 1.00 96.06 85 THR A O 1
ATOM 637 N N . THR A 1 86 ? -2.033 -9.892 0.960 1.00 96.00 86 THR A N 1
ATOM 638 C CA . THR A 1 86 ? -0.826 -9.314 0.346 1.00 96.00 86 THR A CA 1
ATOM 639 C C . THR A 1 86 ? -1.158 -8.693 -1.004 1.00 96.00 86 THR A C 1
ATOM 641 O O . THR A 1 86 ? -1.651 -9.392 -1.897 1.00 96.00 86 THR A O 1
ATOM 644 N N . ASP A 1 87 ? -0.853 -7.410 -1.154 1.00 96.06 87 ASP A N 1
ATOM 645 C CA . ASP A 1 87 ? -0.937 -6.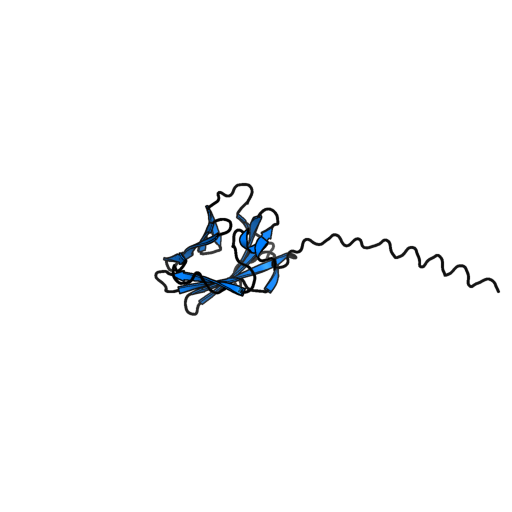650 -2.399 1.00 96.06 87 ASP A CA 1
ATOM 646 C C . ASP A 1 87 ? 0.465 -6.434 -2.994 1.00 96.06 87 ASP A C 1
ATOM 648 O O . ASP A 1 87 ? 1.449 -6.330 -2.264 1.00 96.06 87 ASP A O 1
ATOM 652 N N . TYR A 1 88 ? 0.555 -6.394 -4.324 1.00 94.38 88 TYR A N 1
ATOM 653 C CA . TYR A 1 88 ? 1.804 -6.224 -5.070 1.00 94.38 88 TYR A CA 1
ATOM 654 C C . TYR A 1 88 ? 1.836 -4.872 -5.760 1.00 94.38 88 TYR A C 1
ATOM 656 O O . TYR A 1 88 ? 0.863 -4.506 -6.424 1.00 94.38 88 TYR A O 1
ATOM 664 N N . PHE A 1 89 ? 2.942 -4.150 -5.645 1.00 93.06 89 PHE A N 1
ATOM 665 C CA . PHE A 1 89 ? 3.053 -2.797 -6.175 1.00 93.06 89 PHE A CA 1
ATOM 666 C C . PHE A 1 89 ? 4.444 -2.501 -6.727 1.00 93.06 89 PHE A C 1
ATOM 668 O O . PHE A 1 89 ? 5.430 -3.154 -6.386 1.00 93.06 89 PHE A O 1
ATOM 675 N N . VAL A 1 90 ? 4.489 -1.490 -7.584 1.00 92.19 90 VAL A N 1
ATOM 676 C CA . VAL A 1 90 ? 5.713 -0.856 -8.068 1.00 92.19 90 VAL A CA 1
ATOM 677 C C . VAL A 1 90 ? 5.520 0.641 -7.920 1.00 92.19 90 VAL A C 1
ATOM 679 O O . VAL A 1 90 ? 4.523 1.179 -8.404 1.00 92.19 90 VAL A O 1
ATOM 682 N N . GLU A 1 91 ? 6.457 1.298 -7.249 1.00 91.00 91 GLU A N 1
ATOM 683 C CA . GLU A 1 91 ? 6.588 2.750 -7.296 1.00 91.00 91 GLU A CA 1
ATOM 684 C C . GLU A 1 91 ? 7.710 3.078 -8.279 1.00 91.00 91 GLU A C 1
ATOM 686 O O . GLU A 1 91 ? 8.830 2.591 -8.141 1.00 91.00 91 GLU A O 1
ATOM 691 N N . GLU A 1 92 ? 7.387 3.829 -9.324 1.00 90.06 92 GLU A N 1
ATOM 692 C CA . GLU A 1 92 ? 8.369 4.255 -10.318 1.00 90.06 92 GLU A CA 1
ATOM 693 C C . GLU A 1 92 ? 9.244 5.394 -9.782 1.00 90.06 92 GLU A C 1
ATOM 695 O O . GLU A 1 92 ? 8.850 6.112 -8.866 1.00 90.06 92 GLU A O 1
ATOM 700 N N . ASP A 1 93 ? 10.366 5.675 -10.451 1.00 85.25 93 ASP A N 1
ATOM 701 C CA . ASP A 1 93 ? 11.216 6.843 -10.155 1.00 85.25 93 ASP A CA 1
ATOM 702 C C . ASP A 1 93 ? 10.455 8.183 -10.233 1.00 85.25 93 ASP A C 1
ATOM 704 O O . ASP A 1 93 ? 10.840 9.174 -9.612 1.00 85.25 93 ASP A O 1
ATOM 708 N N . SER A 1 94 ? 9.356 8.226 -10.996 1.00 87.69 94 SER A N 1
ATOM 709 C CA . SER A 1 94 ? 8.451 9.380 -11.071 1.00 87.69 94 SER A CA 1
ATOM 710 C C . SER A 1 94 ? 7.665 9.618 -9.769 1.00 87.69 94 SER A C 1
ATOM 712 O O . SER A 1 94 ? 7.123 10.706 -9.564 1.00 87.69 94 SER A O 1
ATOM 714 N N . GLY A 1 95 ? 7.597 8.610 -8.896 1.00 88.31 95 GLY A N 1
ATOM 715 C CA . GLY A 1 95 ? 6.718 8.516 -7.734 1.00 88.31 95 GLY A CA 1
ATOM 716 C C . GLY A 1 95 ? 5.329 7.961 -8.061 1.00 88.31 95 GLY A C 1
ATOM 717 O O . GLY A 1 95 ? 4.460 7.960 -7.194 1.00 88.31 95 GLY A O 1
ATOM 718 N N . SER A 1 96 ? 5.061 7.554 -9.305 1.00 93.38 96 SER A N 1
ATOM 719 C CA . SER A 1 96 ? 3.767 6.959 -9.660 1.00 93.38 96 SER A CA 1
ATOM 720 C C . SER A 1 96 ? 3.665 5.544 -9.103 1.00 93.38 96 SER A C 1
ATOM 722 O O . SER A 1 96 ? 4.610 4.762 -9.210 1.00 93.38 96 SER A O 1
ATOM 724 N N . LEU A 1 97 ? 2.510 5.206 -8.527 1.00 94.25 97 LEU A N 1
ATOM 725 C CA . LEU A 1 97 ? 2.271 3.919 -7.884 1.00 94.25 97 LEU A CA 1
ATOM 726 C C . LEU A 1 97 ? 1.359 3.050 -8.749 1.00 94.25 97 LEU A C 1
ATOM 728 O O . LEU A 1 97 ? 0.219 3.415 -9.064 1.00 94.25 97 LEU A O 1
ATOM 732 N N . TRP A 1 98 ? 1.847 1.861 -9.076 1.00 95.38 98 TRP A N 1
ATOM 733 C CA . TRP A 1 98 ? 1.130 0.839 -9.823 1.00 95.38 98 TRP A CA 1
ATOM 734 C C . TRP A 1 98 ? 0.793 -0.346 -8.928 1.00 95.38 98 TRP A C 1
ATOM 736 O O . TRP A 1 98 ? 1.658 -0.891 -8.249 1.00 95.38 98 TRP A O 1
ATOM 746 N N . TRP A 1 99 ? -0.456 -0.798 -8.982 1.00 95.88 99 TRP A N 1
ATOM 747 C CA . TRP A 1 99 ? -0.932 -1.996 -8.305 1.00 95.88 99 TRP A CA 1
ATOM 748 C C . TRP A 1 99 ? -1.007 -3.176 -9.280 1.00 95.88 99 TRP A C 1
ATOM 750 O O . TRP A 1 99 ? -1.750 -3.167 -10.267 1.00 95.88 99 TRP A O 1
ATOM 760 N N . TYR A 1 100 ? -0.244 -4.221 -8.973 1.00 95.50 100 TYR A N 1
ATOM 761 C CA . TYR A 1 100 ? -0.125 -5.457 -9.752 1.00 95.50 100 TYR A CA 1
ATOM 762 C C . TYR A 1 100 ? -1.087 -6.552 -9.274 1.00 95.50 100 TYR A C 1
ATOM 764 O O . TYR A 1 100 ? -1.185 -7.620 -9.883 1.00 95.50 100 TYR A O 1
ATOM 772 N N . GLY A 1 101 ? -1.842 -6.281 -8.210 1.00 95.19 101 GLY A N 1
ATOM 773 C CA . GLY A 1 101 ? -2.928 -7.119 -7.723 1.00 95.19 101 GLY A CA 1
ATOM 774 C C . GLY A 1 101 ? -2.659 -7.736 -6.362 1.00 95.19 101 GLY A C 1
ATOM 775 O O . GLY A 1 101 ? -1.819 -7.270 -5.601 1.00 95.19 101 GLY A O 1
ATOM 776 N N . ARG A 1 102 ? -3.407 -8.792 -6.053 1.00 95.44 102 ARG A N 1
ATOM 777 C CA . ARG A 1 102 ? -3.529 -9.378 -4.719 1.00 95.44 102 ARG A CA 1
ATOM 778 C C . ARG A 1 102 ? -3.270 -10.874 -4.729 1.00 95.44 102 ARG A C 1
ATOM 780 O O . ARG A 1 102 ? -3.703 -11.607 -5.623 1.00 95.44 102 ARG A O 1
ATOM 787 N N . LYS A 1 103 ? -2.576 -11.368 -3.707 1.00 93.31 103 LYS A N 1
ATOM 788 C CA . LYS A 1 103 ? -2.329 -12.801 -3.518 1.00 93.31 103 LYS A CA 1
ATOM 789 C C . LYS A 1 103 ? -3.647 -13.571 -3.420 1.00 93.31 103 LYS A C 1
ATOM 791 O O . LYS A 1 103 ? -4.535 -13.202 -2.667 1.00 93.31 103 LYS A O 1
ATOM 796 N N . GLY A 1 104 ? -3.770 -14.635 -4.216 1.00 90.69 104 GLY A N 1
ATOM 797 C CA . GLY A 1 104 ? -4.952 -15.507 -4.230 1.00 90.69 104 GLY A CA 1
ATOM 798 C C . GLY A 1 104 ? -6.190 -14.959 -4.956 1.00 90.69 104 GLY A C 1
ATOM 799 O O . GLY A 1 104 ? -7.161 -15.695 -5.092 1.00 90.69 104 GLY A O 1
ATOM 800 N N . SER A 1 105 ? -6.163 -13.722 -5.464 1.00 88.94 105 SER A N 1
ATOM 801 C CA . SER A 1 105 ? -7.303 -13.085 -6.140 1.00 88.94 105 SER A CA 1
ATOM 802 C C . SER A 1 105 ? -6.941 -12.693 -7.586 1.00 88.94 105 SER A C 1
ATOM 804 O O . SER A 1 105 ? -6.506 -13.536 -8.382 1.00 88.94 105 SER A O 1
ATOM 806 N N . TRP A 1 106 ? -7.136 -11.426 -7.949 1.00 89.12 106 TRP A N 1
ATOM 807 C CA . TRP A 1 106 ? -6.732 -10.830 -9.218 1.00 89.12 106 TRP A CA 1
ATOM 808 C C . TRP A 1 106 ? -5.245 -10.445 -9.218 1.00 89.12 106 TRP A C 1
ATOM 810 O O . TRP A 1 106 ? -4.752 -9.926 -8.220 1.00 89.12 106 TRP A O 1
ATOM 820 N N . ARG A 1 107 ? -4.543 -10.658 -10.340 1.00 89.75 107 ARG A N 1
ATOM 821 C CA . ARG A 1 107 ? -3.152 -10.225 -10.569 1.00 89.75 107 ARG A CA 1
ATOM 822 C C . ARG A 1 107 ? -2.918 -9.872 -12.038 1.00 89.75 107 ARG A C 1
ATOM 824 O O . ARG A 1 107 ? -3.535 -10.496 -12.906 1.00 89.75 107 ARG A O 1
ATOM 831 N N . ALA A 1 108 ? -2.005 -8.937 -12.292 1.00 91.38 108 ALA A N 1
ATOM 832 C CA . ALA A 1 108 ? -1.468 -8.653 -13.621 1.00 91.38 108 ALA A CA 1
ATOM 833 C C . ALA A 1 108 ? -0.841 -9.911 -14.263 1.00 91.38 108 ALA A C 1
ATOM 835 O O . ALA A 1 108 ? -0.506 -10.879 -13.573 1.00 91.38 108 ALA A O 1
ATOM 836 N N . GLY A 1 109 ? -0.790 -9.951 -15.594 1.00 89.62 109 GLY A N 1
ATOM 837 C CA . GLY A 1 109 ? -0.374 -11.096 -16.413 1.00 89.62 109 GLY A CA 1
ATOM 838 C C . GLY A 1 109 ? -1.403 -12.234 -16.492 1.00 89.62 109 GLY A C 1
ATOM 839 O O . GLY A 1 109 ? -1.511 -12.935 -17.504 1.00 89.62 109 GLY A O 1
ATOM 840 N N . ARG A 1 110 ? -2.251 -12.420 -15.471 1.00 88.38 110 ARG A N 1
ATOM 841 C CA . ARG A 1 110 ? -3.264 -13.486 -15.471 1.00 88.38 110 ARG A CA 1
ATOM 842 C C . ARG A 1 110 ? -4.362 -13.183 -16.492 1.00 88.38 110 ARG A C 1
ATOM 844 O O . ARG A 1 110 ? -5.090 -12.206 -16.358 1.00 88.38 110 ARG A O 1
ATOM 851 N N . HIS A 1 111 ? -4.506 -14.049 -17.498 1.00 89.62 111 HIS A N 1
ATOM 852 C CA . HIS A 1 111 ? -5.464 -13.870 -18.601 1.00 89.62 111 HIS A CA 1
ATOM 853 C C . HIS A 1 111 ? -5.315 -12.517 -19.331 1.00 89.62 111 HIS A C 1
ATOM 855 O O . HIS A 1 111 ? -6.300 -11.967 -19.816 1.00 89.62 111 HIS A O 1
ATOM 861 N N . GLY A 1 112 ? -4.092 -11.972 -19.393 1.00 88.56 112 GLY A N 1
ATOM 862 C CA . GLY A 1 112 ? -3.808 -10.684 -20.036 1.00 88.56 112 GLY A CA 1
ATOM 863 C C . GLY A 1 112 ? -4.209 -9.453 -19.216 1.00 88.56 112 GLY A C 1
ATOM 864 O O . GLY A 1 112 ? -4.188 -8.342 -19.746 1.00 88.56 112 GLY A O 1
ATOM 865 N N . ALA A 1 113 ? -4.577 -9.623 -17.941 1.00 92.00 113 ALA A N 1
ATOM 866 C CA . ALA A 1 113 ? -4.838 -8.502 -17.047 1.00 92.00 113 ALA A CA 1
ATOM 867 C C . ALA A 1 113 ? -3.607 -7.590 -16.929 1.00 92.00 113 ALA A C 1
ATOM 869 O O . ALA A 1 113 ? -2.498 -8.071 -16.733 1.00 92.00 113 ALA A O 1
ATOM 870 N N . GLN A 1 114 ? -3.819 -6.281 -17.022 1.00 93.88 114 GLN A N 1
ATOM 871 C CA . GLN A 1 114 ? -2.760 -5.272 -16.931 1.00 93.88 114 GLN A CA 1
ATOM 872 C C . GLN A 1 114 ? -2.644 -4.721 -15.500 1.00 93.88 114 GLN A C 1
ATOM 874 O O . GLN A 1 114 ? -3.655 -4.712 -14.787 1.00 93.88 114 GLN A O 1
ATOM 879 N N . PRO A 1 115 ? -1.463 -4.240 -15.068 1.00 94.44 115 PRO A N 1
ATOM 880 C CA . PRO A 1 115 ? -1.338 -3.502 -13.814 1.00 94.44 115 PRO A CA 1
ATOM 881 C C . PRO A 1 115 ? -2.202 -2.233 -13.840 1.00 94.44 115 PRO A C 1
ATOM 883 O O . PRO A 1 115 ? -2.533 -1.697 -14.901 1.00 94.44 115 PRO A O 1
ATOM 886 N N . ARG A 1 116 ? -2.602 -1.757 -12.660 1.00 95.69 116 ARG A N 1
ATOM 887 C CA . ARG A 1 116 ? -3.450 -0.568 -12.511 1.00 95.69 116 ARG A CA 1
ATOM 888 C C . ARG A 1 116 ? -2.633 0.582 -11.957 1.00 95.69 116 ARG A C 1
ATOM 890 O O . ARG A 1 116 ? -2.048 0.437 -10.890 1.00 95.69 116 ARG A O 1
ATOM 897 N N . LEU A 1 117 ? -2.642 1.722 -12.638 1.00 95.62 117 LEU A N 1
ATOM 898 C CA . LEU A 1 117 ? -2.131 2.963 -12.066 1.00 95.62 117 LEU A CA 1
ATOM 899 C C . LEU A 1 117 ? -3.094 3.393 -10.958 1.00 95.62 117 LEU A C 1
ATOM 901 O O . LEU A 1 117 ? -4.265 3.658 -11.235 1.00 95.62 117 LEU A O 1
ATOM 905 N N . VAL A 1 118 ? -2.624 3.396 -9.713 1.00 96.50 118 VAL A N 1
ATOM 906 C CA . VAL A 1 118 ? -3.435 3.780 -8.546 1.00 96.50 118 VAL A CA 1
ATOM 907 C C . VAL A 1 118 ? -3.088 5.176 -8.043 1.00 96.50 118 VAL A C 1
ATOM 909 O O . VAL A 1 118 ? -3.924 5.806 -7.403 1.00 96.50 118 VAL A O 1
ATOM 912 N N . LEU A 1 119 ? -1.899 5.681 -8.379 1.00 96.19 119 LEU A N 1
ATOM 913 C CA . LEU A 1 119 ? -1.489 7.056 -8.122 1.00 96.19 119 LEU A CA 1
ATOM 914 C C . LEU A 1 119 ? -0.589 7.550 -9.256 1.00 96.19 119 LEU A C 1
ATOM 916 O O . LEU A 1 119 ? 0.468 6.972 -9.496 1.00 96.19 119 LEU A O 1
ATOM 920 N N . ASP A 1 120 ? -0.988 8.635 -9.916 1.00 95.62 120 ASP A N 1
ATOM 921 C CA . ASP A 1 120 ? -0.150 9.365 -10.873 1.00 95.62 120 ASP A CA 1
ATOM 922 C C . ASP A 1 120 ? 0.539 10.532 -10.157 1.00 95.62 120 ASP A C 1
ATOM 924 O O . ASP A 1 120 ? -0.108 11.509 -9.771 1.00 95.62 120 ASP A O 1
ATOM 928 N N . ALA A 1 121 ? 1.858 10.452 -9.980 1.00 91.12 121 ALA A N 1
ATOM 929 C CA . ALA A 1 121 ? 2.600 11.464 -9.233 1.00 91.12 121 ALA A CA 1
ATOM 930 C C . ALA A 1 121 ? 2.638 12.839 -9.911 1.00 91.12 121 ALA A C 1
ATOM 932 O O . ALA A 1 121 ? 2.913 13.832 -9.236 1.00 91.12 121 ALA A O 1
ATOM 933 N N . ALA A 1 122 ? 2.352 12.924 -11.214 1.00 91.56 122 ALA A N 1
ATOM 934 C CA . ALA A 1 122 ? 2.279 14.199 -11.919 1.00 91.56 122 ALA A CA 1
ATOM 935 C C . ALA A 1 122 ? 1.009 14.991 -11.574 1.00 91.56 122 ALA A C 1
ATOM 937 O O . ALA A 1 122 ? 0.972 16.205 -11.783 1.00 91.56 122 ALA A O 1
ATOM 938 N N . THR A 1 123 ? -0.028 14.318 -11.067 1.00 93.19 123 THR A N 1
ATOM 939 C CA . THR A 1 123 ? -1.341 14.922 -10.788 1.00 93.19 123 THR A CA 1
ATOM 940 C C . THR A 1 123 ? -1.806 14.758 -9.343 1.00 93.19 123 THR A C 1
ATOM 942 O O . THR A 1 123 ? -2.756 15.427 -8.944 1.00 93.19 123 THR A O 1
ATOM 945 N N . ALA A 1 124 ? -1.149 13.907 -8.552 1.00 92.75 124 ALA A N 1
ATOM 946 C CA . ALA A 1 124 ? -1.491 13.681 -7.156 1.00 92.75 124 ALA A CA 1
ATOM 947 C C . ALA A 1 124 ? -1.213 14.912 -6.276 1.00 92.75 124 ALA A C 1
ATOM 949 O O . ALA A 1 124 ? -0.102 15.449 -6.249 1.00 92.75 124 ALA A O 1
ATOM 950 N N . ASP A 1 125 ? -2.213 15.301 -5.486 1.00 94.12 125 ASP A N 1
ATOM 951 C CA . ASP A 1 125 ? -2.047 16.227 -4.364 1.00 94.12 125 ASP A CA 1
ATOM 952 C C . ASP A 1 125 ? -1.253 15.558 -3.234 1.00 94.12 125 ASP A C 1
ATOM 954 O O . ASP A 1 125 ? -1.291 14.337 -3.114 1.00 94.12 125 ASP A O 1
ATOM 958 N N . GLU A 1 126 ? -0.624 16.340 -2.338 1.00 91.62 126 GLU A N 1
ATOM 959 C CA . GLU A 1 126 ? 0.182 15.860 -1.186 1.00 91.62 126 GLU A CA 1
ATOM 960 C C . GLU A 1 126 ? -0.487 14.727 -0.382 1.00 91.62 126 GLU A C 1
ATOM 962 O O . GLU A 1 126 ? 0.192 13.864 0.181 1.00 91.62 126 GLU A O 1
ATOM 967 N N . ARG A 1 127 ? -1.823 14.728 -0.340 1.00 95.88 127 ARG A N 1
ATOM 968 C CA . ARG A 1 127 ? -2.658 13.690 0.258 1.00 95.88 127 ARG A CA 1
ATOM 969 C C . ARG A 1 127 ? -3.658 13.180 -0.777 1.00 95.88 127 ARG A C 1
ATOM 971 O O . ARG A 1 127 ? -4.485 13.951 -1.249 1.00 95.88 127 ARG A O 1
ATOM 978 N N . THR A 1 128 ? -3.630 11.880 -1.056 1.00 97.06 128 THR A N 1
ATOM 979 C CA . THR A 1 128 ? -4.454 11.238 -2.093 1.00 97.06 128 THR A CA 1
ATOM 980 C C . THR A 1 128 ? -5.021 9.911 -1.588 1.00 97.06 128 THR A C 1
ATOM 982 O O . THR A 1 128 ? -4.375 9.210 -0.811 1.00 97.06 128 THR A O 1
ATOM 985 N N . VAL A 1 129 ? -6.241 9.568 -2.007 1.00 97.56 129 VAL A N 1
ATOM 986 C CA . VAL A 1 129 ? -6.866 8.264 -1.730 1.00 97.56 129 VAL A CA 1
ATOM 987 C C . VAL A 1 129 ? -6.622 7.332 -2.912 1.00 97.56 129 VAL A C 1
ATOM 989 O O . VAL A 1 129 ? -6.874 7.715 -4.052 1.00 97.56 129 VAL A O 1
ATOM 992 N N . VAL A 1 130 ? -6.145 6.118 -2.637 1.00 96.88 130 VAL A N 1
ATOM 993 C CA . VAL A 1 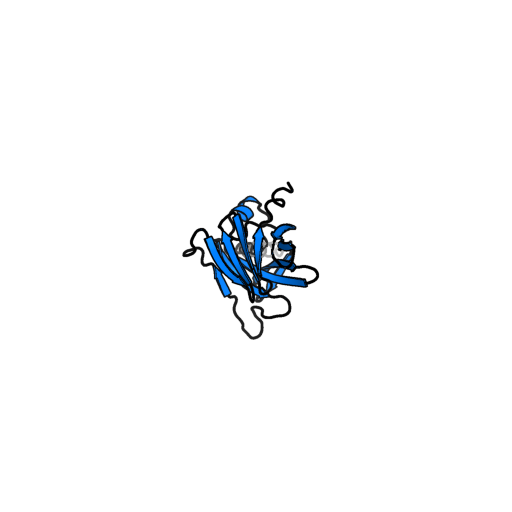130 ? -5.928 5.063 -3.633 1.00 96.88 130 VAL A CA 1
ATOM 994 C C . VAL A 1 130 ? -6.758 3.828 -3.300 1.00 96.88 130 VAL A C 1
ATOM 996 O O . VAL A 1 130 ? -6.910 3.469 -2.133 1.00 96.88 130 VAL A O 1
ATOM 999 N N . GLU A 1 131 ? -7.269 3.155 -4.328 1.00 95.81 131 GLU A N 1
ATOM 1000 C CA . GLU A 1 131 ? -8.110 1.964 -4.178 1.00 95.81 131 GLU A CA 1
ATOM 1001 C C . GLU A 1 131 ? -7.300 0.682 -4.403 1.00 95.81 131 GLU A C 1
ATOM 1003 O O . GLU A 1 131 ? -6.746 0.460 -5.485 1.00 95.81 131 GLU A O 1
ATOM 1008 N N . LEU A 1 132 ? -7.276 -0.192 -3.396 1.00 93.38 132 LEU A N 1
ATOM 1009 C CA . LEU A 1 132 ? -6.574 -1.475 -3.390 1.00 93.38 132 LEU A CA 1
ATOM 1010 C C . LEU A 1 132 ? -7.564 -2.608 -3.097 1.00 93.38 132 LEU A C 1
ATOM 1012 O O . LEU A 1 132 ? -7.722 -3.077 -1.968 1.00 93.38 132 LEU A O 1
ATOM 1016 N N . GLY A 1 133 ? -8.251 -3.064 -4.141 1.00 91.38 133 GLY A N 1
ATOM 1017 C CA . GLY A 1 133 ? -9.234 -4.141 -4.042 1.00 91.38 133 GLY A CA 1
ATOM 1018 C C . GLY A 1 133 ? -10.474 -3.716 -3.263 1.00 91.38 133 GLY A C 1
ATOM 1019 O O . GLY A 1 133 ? -11.348 -3.066 -3.819 1.00 91.38 133 GLY A O 1
ATOM 1020 N N . ASP A 1 134 ? -10.561 -4.142 -2.008 1.00 93.69 134 ASP A N 1
ATOM 1021 C CA . ASP A 1 134 ? -11.644 -3.849 -1.060 1.00 93.69 134 ASP A CA 1
ATOM 1022 C C . ASP A 1 134 ? -11.291 -2.731 -0.063 1.00 93.69 134 ASP A C 1
ATOM 1024 O O . ASP A 1 134 ? -12.026 -2.526 0.901 1.00 93.69 134 ASP A O 1
ATOM 1028 N N . ARG A 1 135 ? -10.157 -2.044 -0.260 1.00 94.94 135 ARG A N 1
ATOM 1029 C CA . ARG A 1 135 ? -9.627 -1.040 0.672 1.00 94.94 135 ARG A CA 1
ATOM 1030 C C . ARG A 1 135 ? -9.422 0.291 -0.028 1.00 94.94 135 ARG A C 1
ATOM 1032 O O . ARG A 1 135 ? -8.818 0.313 -1.100 1.00 94.94 135 ARG A O 1
ATOM 1039 N N . ALA A 1 136 ? -9.783 1.373 0.650 1.00 97.88 136 ALA A N 1
ATOM 1040 C CA . ALA A 1 136 ? -9.360 2.718 0.287 1.00 97.88 136 ALA A CA 1
ATOM 1041 C C . ALA A 1 136 ? -8.239 3.156 1.237 1.00 97.88 136 ALA A C 1
ATOM 1043 O O . ALA A 1 136 ? -8.383 3.125 2.461 1.00 97.88 136 ALA A O 1
ATOM 1044 N N . VAL A 1 137 ? -7.089 3.542 0.690 1.00 98.00 137 VAL A N 1
ATOM 1045 C CA . VAL A 1 137 ? -5.915 3.947 1.469 1.00 98.00 137 VAL A CA 1
ATOM 1046 C C . VAL A 1 137 ? -5.648 5.417 1.221 1.00 98.00 137 VAL A C 1
ATOM 1048 O O . VAL A 1 137 ? -5.367 5.830 0.100 1.00 98.00 137 VAL A O 1
ATOM 1051 N N . THR A 1 138 ? -5.702 6.226 2.275 1.00 98.06 138 THR A N 1
ATOM 1052 C CA . THR A 1 138 ? -5.264 7.616 2.188 1.00 98.06 138 THR A CA 1
ATOM 1053 C C . THR A 1 138 ? -3.759 7.674 2.395 1.00 98.06 138 THR A C 1
ATOM 1055 O O . THR A 1 138 ? -3.271 7.443 3.503 1.00 98.06 138 THR A O 1
ATOM 1058 N N . LEU A 1 139 ? -3.030 8.010 1.340 1.00 96.31 139 LEU A N 1
ATOM 1059 C CA . LEU A 1 139 ? -1.589 8.211 1.346 1.00 96.31 139 LEU A CA 1
ATOM 1060 C C . LEU A 1 139 ? -1.276 9.693 1.539 1.00 96.31 139 LEU A C 1
ATOM 1062 O O . LEU A 1 139 ? -1.962 10.564 1.000 1.00 96.31 139 LEU A O 1
ATOM 1066 N N . LYS A 1 140 ? -0.223 9.978 2.300 1.00 94.62 140 LYS A N 1
ATOM 1067 C CA . LYS A 1 140 ? 0.385 11.301 2.393 1.00 94.62 140 LYS A CA 1
ATOM 1068 C C . LYS A 1 140 ? 1.852 11.185 2.002 1.00 94.62 140 LYS A C 1
ATOM 1070 O O . LYS A 1 140 ? 2.586 10.400 2.605 1.00 94.62 140 LYS A O 1
ATOM 1075 N N . ARG A 1 141 ? 2.286 11.986 1.030 1.00 89.69 141 ARG A N 1
ATOM 1076 C CA . ARG A 1 141 ? 3.656 11.930 0.508 1.00 89.69 141 ARG A CA 1
ATOM 1077 C C . ARG A 1 141 ? 4.686 12.084 1.628 1.00 89.69 141 ARG A C 1
ATOM 1079 O O . ARG A 1 141 ? 4.549 12.953 2.490 1.00 89.69 141 ARG A O 1
ATOM 1086 N N . GLY A 1 142 ? 5.670 11.187 1.646 1.00 87.25 142 GLY A N 1
ATOM 1087 C CA . GLY A 1 142 ? 6.729 11.106 2.654 1.00 87.25 142 GLY A CA 1
ATOM 1088 C C . GLY A 1 142 ? 6.283 10.771 4.082 1.00 87.25 142 GLY A C 1
ATOM 1089 O O . GLY A 1 142 ? 7.098 10.668 4.993 1.00 87.25 142 GLY A O 1
ATOM 1090 N N . SER A 1 143 ? 4.980 10.592 4.305 1.00 90.81 143 SER A N 1
ATOM 1091 C CA . SER A 1 143 ? 4.425 10.112 5.570 1.00 90.81 143 SER A CA 1
ATOM 1092 C C . SER A 1 143 ? 3.819 8.724 5.442 1.00 90.81 143 SER A C 1
ATOM 1094 O O . SER A 1 143 ? 3.688 8.070 6.466 1.00 90.81 143 SER A O 1
ATOM 1096 N N . GLY A 1 144 ? 3.485 8.249 4.240 1.00 93.12 144 GLY A N 1
ATOM 1097 C CA . GLY A 1 144 ? 2.915 6.925 4.006 1.00 93.12 144 GLY A CA 1
ATOM 1098 C C . GLY A 1 144 ? 1.394 6.888 4.147 1.00 93.12 144 GLY A C 1
ATOM 1099 O O . GLY A 1 144 ? 0.732 7.931 4.087 1.00 93.12 144 GLY A O 1
ATOM 1100 N N . PRO A 1 145 ? 0.809 5.699 4.362 1.00 95.31 145 PRO A N 1
ATOM 1101 C CA . PRO A 1 145 ? -0.606 5.564 4.681 1.00 95.31 145 PRO A CA 1
ATOM 1102 C C . PRO A 1 145 ? -0.939 6.243 6.015 1.00 95.31 145 PRO A C 1
ATOM 1104 O O . PRO A 1 145 ? -0.307 5.979 7.036 1.00 95.31 145 PRO A O 1
ATOM 1107 N N . VAL A 1 146 ? -1.940 7.124 5.995 1.00 96.31 146 VAL A N 1
ATOM 1108 C CA . VAL A 1 146 ? -2.413 7.911 7.152 1.00 96.31 146 VAL A CA 1
ATOM 1109 C C . VAL A 1 146 ? -3.877 7.647 7.503 1.00 96.31 146 VAL A C 1
ATOM 1111 O O . VAL A 1 146 ? -4.390 8.203 8.470 1.00 96.31 146 VAL A O 1
ATOM 1114 N N . ARG A 1 147 ? -4.564 6.836 6.699 1.00 97.69 147 ARG A N 1
ATOM 1115 C CA . ARG A 1 147 ? -5.865 6.238 7.001 1.00 97.69 147 ARG A CA 1
ATOM 1116 C C . ARG A 1 147 ? -6.072 5.044 6.080 1.00 97.69 147 ARG A C 1
ATOM 1118 O O . ARG A 1 147 ? -5.714 5.119 4.903 1.00 97.69 147 ARG A O 1
ATOM 1125 N N . VAL A 1 148 ? -6.674 3.984 6.601 1.00 98.00 148 VAL A N 1
ATOM 1126 C CA . VAL A 1 148 ? -7.061 2.803 5.828 1.00 98.00 148 VAL A CA 1
ATOM 1127 C C . VAL A 1 148 ? -8.529 2.516 6.094 1.00 98.00 148 VAL A C 1
ATOM 1129 O O . VAL A 1 148 ? -8.931 2.324 7.237 1.00 98.00 148 VAL A O 1
ATOM 1132 N N . GLU A 1 149 ? -9.337 2.498 5.046 1.00 98.19 149 GLU A N 1
ATOM 1133 C CA . GLU A 1 149 ? -10.743 2.115 5.110 1.00 98.19 149 GLU A CA 1
ATOM 1134 C C . GLU A 1 149 ? -10.892 0.705 4.544 1.00 98.19 149 GLU A C 1
ATOM 1136 O O . GLU A 1 149 ? -10.379 0.382 3.473 1.00 98.19 149 GLU A O 1
ATOM 1141 N N . THR A 1 150 ? -11.577 -0.145 5.298 1.00 96.31 150 THR A N 1
ATOM 1142 C CA . THR A 1 150 ? -11.825 -1.561 5.001 1.00 96.31 150 THR A CA 1
ATOM 1143 C C . THR A 1 150 ? -13.313 -1.864 5.215 1.00 96.31 150 THR A C 1
ATOM 1145 O O . THR A 1 150 ? -14.017 -1.033 5.803 1.00 96.31 150 THR A O 1
ATOM 1148 N N . PRO A 1 151 ? -13.820 -3.042 4.805 1.00 94.75 151 PRO A N 1
ATOM 1149 C CA . PRO A 1 151 ? -15.182 -3.461 5.145 1.00 94.75 151 PRO A CA 1
ATOM 1150 C C . PRO A 1 151 ? -15.474 -3.461 6.656 1.00 94.75 151 PRO A C 1
ATOM 1152 O O . PRO A 1 151 ? -16.618 -3.262 7.063 1.00 94.75 151 PRO A O 1
ATOM 1155 N N . GLU A 1 152 ? -14.448 -3.652 7.485 1.00 94.31 152 GLU A N 1
ATOM 1156 C CA . GLU A 1 152 ? -14.530 -3.693 8.944 1.00 94.31 152 GLU A CA 1
ATOM 1157 C C . GLU A 1 152 ? -14.565 -2.292 9.576 1.00 94.31 152 GLU A C 1
ATOM 1159 O O . GLU A 1 152 ? -14.990 -2.146 10.722 1.00 94.31 152 GLU A O 1
ATOM 1164 N N . GLY A 1 153 ? -14.172 -1.251 8.834 1.00 96.94 153 GLY A N 1
ATOM 1165 C CA . GLY A 1 153 ? -14.238 0.148 9.253 1.00 96.94 153 GLY A CA 1
ATOM 1166 C C . GLY A 1 153 ? -13.016 0.979 8.855 1.00 96.94 153 GLY A C 1
ATOM 1167 O O . GLY A 1 153 ? -12.195 0.569 8.033 1.00 96.94 153 GLY A O 1
ATOM 1168 N N . SER A 1 154 ? -12.915 2.173 9.446 1.00 97.94 154 SER A N 1
ATOM 1169 C CA . SER A 1 154 ? -11.786 3.093 9.263 1.00 97.94 154 SER A CA 1
ATOM 1170 C C . SER A 1 154 ? -10.735 2.878 10.346 1.00 97.94 154 SER A C 1
ATOM 1172 O O . SER A 1 154 ? -11.069 2.811 11.528 1.00 97.94 154 SER A O 1
ATOM 1174 N N . TYR A 1 155 ? -9.477 2.850 9.922 1.00 98.00 155 TYR A N 1
ATOM 1175 C CA . TYR A 1 155 ? -8.296 2.644 10.745 1.00 98.00 155 TYR A CA 1
ATOM 1176 C C . TYR A 1 155 ? -7.356 3.840 10.596 1.00 98.00 155 TYR A C 1
ATOM 1178 O O . TYR A 1 155 ? -7.107 4.313 9.480 1.00 98.00 155 TYR A O 1
ATOM 1186 N N . GLU A 1 156 ? -6.831 4.337 11.709 1.00 96.69 156 GLU A N 1
ATOM 1187 C CA . GLU A 1 156 ? -5.917 5.484 11.756 1.00 96.69 156 GLU A CA 1
ATOM 1188 C C . GLU A 1 156 ? -4.601 5.090 12.431 1.00 96.69 156 GLU A C 1
ATOM 1190 O O . GLU A 1 156 ? -4.617 4.183 13.258 1.00 96.69 156 GLU A O 1
ATOM 1195 N N . PRO A 1 157 ? -3.461 5.719 12.081 1.00 94.75 157 PRO A N 1
ATOM 1196 C CA . PRO A 1 157 ? -2.177 5.387 12.688 1.00 94.75 157 PRO A CA 1
ATOM 1197 C C . PRO A 1 157 ? -2.259 5.417 14.213 1.00 94.75 157 PRO A C 1
ATOM 1199 O O . PRO A 1 157 ? -2.722 6.413 14.775 1.00 94.75 157 PRO A O 1
ATOM 1202 N N . ASP A 1 158 ? -1.795 4.352 14.865 1.00 85.50 158 ASP A N 1
ATOM 1203 C CA . ASP A 1 158 ? -1.737 4.311 16.325 1.00 85.50 158 ASP A CA 1
ATOM 1204 C C . ASP A 1 158 ? -0.771 5.412 16.814 1.00 85.50 158 ASP A C 1
ATOM 1206 O O . ASP A 1 158 ? 0.426 5.378 16.493 1.00 85.50 158 ASP A O 1
ATOM 1210 N N . PRO A 1 159 ? -1.247 6.407 17.590 1.00 68.88 159 PRO A N 1
ATOM 1211 C CA . PRO A 1 159 ? -0.400 7.481 18.098 1.00 68.88 159 PRO A CA 1
ATOM 1212 C C . PRO A 1 159 ? 0.702 6.986 19.048 1.00 68.88 159 PRO A C 1
ATOM 1214 O O . PRO A 1 159 ? 1.637 7.739 19.329 1.00 68.88 159 PRO A O 1
ATOM 1217 N N . SER A 1 160 ? 0.612 5.752 19.551 1.00 68.19 160 SER A N 1
ATOM 1218 C CA . SER A 1 160 ? 1.601 5.123 20.424 1.00 68.19 160 SER A CA 1
ATOM 1219 C C . SER A 1 160 ? 2.643 4.259 19.695 1.00 68.19 160 SER A C 1
ATOM 1221 O O . SER A 1 160 ? 3.702 3.995 20.265 1.00 68.19 160 SER A O 1
ATOM 1223 N N . GLY A 1 161 ? 2.424 3.918 18.418 1.00 55.22 161 GLY A N 1
ATOM 1224 C CA . GLY A 1 161 ? 3.300 3.055 17.606 1.00 55.22 161 GLY A CA 1
ATOM 1225 C C . GLY A 1 161 ? 4.478 3.755 16.908 1.00 55.22 161 GLY A C 1
ATOM 1226 O O . GLY A 1 161 ? 5.247 3.124 16.186 1.00 55.22 161 GLY A O 1
ATOM 1227 N N . GLY A 1 162 ? 4.648 5.064 17.102 1.00 45.16 162 GLY A N 1
ATOM 1228 C CA . GLY A 1 162 ? 5.653 5.876 16.414 1.00 45.16 162 GLY A CA 1
ATOM 1229 C C . GLY A 1 162 ? 7.011 5.967 17.115 1.00 45.16 162 GLY A C 1
ATOM 1230 O O . GLY A 1 162 ? 7.435 7.080 17.398 1.00 45.16 162 GLY A O 1
ATOM 1231 N N . ALA A 1 163 ? 7.680 4.850 17.418 1.00 40.84 163 ALA A N 1
ATOM 1232 C CA . ALA A 1 163 ? 9.140 4.794 17.613 1.00 40.84 163 ALA A CA 1
ATOM 1233 C C . ALA A 1 163 ? 9.610 3.364 17.921 1.00 40.84 163 ALA A C 1
ATOM 1235 O O . ALA A 1 163 ? 9.716 2.969 19.082 1.00 40.84 163 ALA A O 1
ATOM 1236 N N . THR A 1 164 ? 10.022 2.622 16.900 1.00 40.16 164 THR A N 1
ATOM 1237 C CA . THR A 1 164 ? 11.130 1.679 17.077 1.00 40.16 164 THR A CA 1
ATOM 1238 C C . THR A 1 164 ? 12.235 2.101 16.126 1.00 40.16 164 THR A C 1
ATOM 1240 O O . THR A 1 164 ? 12.059 2.097 14.912 1.00 40.16 164 THR A O 1
ATOM 1243 N N . SER A 1 165 ? 13.298 2.603 16.753 1.00 36.97 165 SER A N 1
ATOM 1244 C CA . SER A 1 165 ? 14.540 3.106 16.157 1.00 36.97 165 SER A CA 1
ATOM 1245 C C . SER A 1 165 ? 15.350 2.000 15.499 1.00 36.97 165 SER A C 1
ATOM 1247 O O . SER A 1 165 ? 15.268 0.863 16.017 1.00 36.97 165 SER A O 1
#

Radius of gyration: 22.06 Å; chains: 1; bounding box: 73×38×60 Å

Secondary structure (DSSP, 8-state):
--SSSSTTSTTTTSSS----------S----HHHHHHSSS---TT-EEEEEETTEEEEEEEEEEEEEETTEEEEEEEEEETTEEEEEEEEE-TT--EEEEEETTS-BTTGGGPPPEEEE-TTT--SEEEEEETTEEEEEETTTEEEEEEETTEEEEE-TT-----

Foldseek 3Di:
DPDPPPVPPVVVVPPPPDPPPPPPCQAFPPPLVVCLQAQQVDGAQDWFWWQDPLGIKIKGWHNAWDQAPNGTWTWIWIDRPPDIKIWTWTQDPLNWIWTQAIPPDDGDPVVNRHIDGQGDSVPDDQWDWGDHPQKIFITGGSPRTQWIQHPSGIIGTDPPPPDDD

pLDDT: mean 81.49, std 19.95, range [35.66, 98.19]

Sequence (165 aa):
MKRAAVLLILLFLLVAGCSSDATSSNGPTSDATQARDSWLAMGPEDVRAFDGPGGELLLIFVDETYDIDGTYASALTWKLGDDYTTDYFVEEDSGSLWWYGRKGSWRAGRHGAQPRLVLDAATADERTVVELGDRAVTLKRGSGPVRVETPEGSYEPDPSGGATS